Protein AF-A0A9E3QWB5-F1 (afdb_monomer_lite)

Sequence (167 aa):
MAGQIERRAAVMVAAPLSRRAQPSDAKRVLDAIPERASLELRYPGAQEFSRTTRNVTFDALWKAESGQLAFGFSDARLNAQAATATVRCFDDASGRLLVTATPSQVQGNTLRAPELASAFGALPTGTAIRTVITFQNPETGTTHTLKAQGSFVLGETPGWMKRGARP

Radius of gyration: 23.6 Å; chains: 1; bounding box: 74×55×70 Å

Secondary structure (DSSP, 8-state):
--------------------PPPPHHHHHHHHS-SEE----PPTT-SS-------EEEEEEEETTTTEEEEEESSTHHHHHHTTSEEEEEETTT--EEEEE---EEETTEEEETTHHHHHHTSPTT-EEEEEEEEE-TTT--EEEEE-SS-EETTS---S--TT---

pLDDT: mean 74.24, std 19.05, range [29.92, 94.5]

Structure (mmCIF, N/CA/C/O backbone):
data_AF-A0A9E3QWB5-F1
#
_entry.id   AF-A0A9E3QWB5-F1
#
loop_
_atom_site.group_PDB
_atom_site.id
_atom_site.type_symbol
_atom_site.label_atom_id
_atom_site.label_alt_id
_atom_site.label_comp_id
_atom_site.label_asym_id
_atom_site.label_entity_id
_atom_site.label_seq_id
_atom_site.pdbx_PDB_ins_code
_atom_site.Cartn_x
_atom_site.Cartn_y
_atom_site.Cartn_z
_atom_site.occupancy
_atom_site.B_iso_or_equiv
_atom_site.auth_seq_id
_atom_site.auth_comp_id
_atom_site.auth_asym_id
_atom_site.auth_atom_id
_atom_site.pdbx_PDB_model_num
ATOM 1 N N . MET A 1 1 ? -51.405 -42.389 47.952 1.00 38.56 1 MET A N 1
ATOM 2 C CA . MET A 1 1 ? -50.447 -42.763 46.888 1.00 38.56 1 MET A CA 1
ATOM 3 C C . MET A 1 1 ? -50.648 -41.752 45.764 1.00 38.56 1 MET A C 1
ATOM 5 O O . MET A 1 1 ? -51.681 -41.804 45.123 1.00 38.56 1 MET A O 1
ATOM 9 N N . ALA A 1 2 ? -49.980 -40.597 45.780 1.00 38.56 2 ALA A N 1
ATOM 10 C CA . ALA A 1 2 ? -48.578 -40.345 45.410 1.00 38.56 2 ALA A CA 1
ATOM 11 C C . ALA A 1 2 ? -48.301 -40.648 43.927 1.00 38.56 2 ALA A C 1
ATOM 13 O O . ALA A 1 2 ? -48.357 -41.803 43.522 1.00 38.56 2 ALA A O 1
ATOM 14 N N . GLY A 1 3 ? -47.999 -39.597 43.156 1.00 37.16 3 GLY A N 1
ATOM 15 C CA . GLY A 1 3 ? -47.585 -39.698 41.756 1.00 37.16 3 GLY A CA 1
ATOM 16 C C . GLY A 1 3 ? -47.611 -38.367 40.997 1.00 37.16 3 GLY A C 1
ATOM 17 O O . GLY A 1 3 ? -48.288 -38.265 39.982 1.00 37.16 3 GLY A O 1
ATOM 18 N N . GLN A 1 4 ? -46.907 -37.340 41.494 1.00 46.44 4 GLN A N 1
ATOM 19 C CA . GLN A 1 4 ? -46.389 -36.257 40.639 1.00 46.44 4 GLN A CA 1
ATOM 20 C C . GLN A 1 4 ? -45.532 -36.874 39.525 1.00 46.44 4 GLN A C 1
ATOM 22 O O . GLN A 1 4 ? -44.860 -37.856 39.809 1.00 46.44 4 GLN A O 1
ATOM 27 N N . ILE A 1 5 ? -45.497 -36.271 38.330 1.00 48.34 5 ILE A N 1
ATOM 28 C CA . ILE A 1 5 ? -44.264 -36.004 37.562 1.00 48.34 5 ILE A CA 1
ATOM 29 C C . ILE A 1 5 ? -44.586 -35.053 36.387 1.00 48.34 5 ILE A C 1
ATOM 31 O O . ILE A 1 5 ? -45.264 -35.384 35.422 1.00 48.34 5 ILE A O 1
ATOM 35 N N . GLU A 1 6 ? -44.099 -33.827 36.577 1.00 44.53 6 GLU A N 1
ATOM 36 C CA . GLU A 1 6 ? -43.347 -32.996 35.628 1.00 44.53 6 GLU A CA 1
ATOM 37 C C . GLU A 1 6 ? -44.015 -32.413 34.372 1.00 44.53 6 GLU A C 1
ATOM 39 O O . GLU A 1 6 ? -44.052 -32.973 33.279 1.00 44.53 6 GLU A O 1
ATOM 44 N N . ARG A 1 7 ? -44.346 -31.125 34.528 1.00 46.56 7 ARG A N 1
ATOM 45 C CA . ARG A 1 7 ? -44.322 -30.104 33.479 1.00 46.56 7 ARG A CA 1
ATOM 46 C C . ARG A 1 7 ? -42.944 -30.089 32.801 1.00 46.56 7 ARG A C 1
ATOM 48 O O . ARG A 1 7 ? -41.979 -29.616 33.396 1.00 46.56 7 ARG A O 1
ATOM 55 N N . ARG A 1 8 ? -42.853 -30.515 31.541 1.00 42.53 8 ARG A N 1
ATOM 56 C CA . ARG A 1 8 ? -41.710 -30.173 30.684 1.00 42.53 8 ARG A CA 1
ATOM 57 C C . ARG A 1 8 ? -42.042 -28.934 29.866 1.00 42.53 8 ARG A C 1
ATOM 59 O O . ARG A 1 8 ? -42.772 -28.990 28.883 1.00 42.53 8 ARG A O 1
ATOM 66 N N . ALA A 1 9 ? -41.499 -27.809 30.320 1.00 39.88 9 ALA A N 1
ATOM 67 C CA . ALA A 1 9 ? -41.365 -26.603 29.526 1.00 39.88 9 ALA A CA 1
ATOM 68 C C . ALA A 1 9 ? -40.526 -26.928 28.281 1.00 39.88 9 ALA A C 1
ATOM 70 O O . ALA A 1 9 ? -39.348 -27.269 28.390 1.00 39.88 9 ALA A O 1
ATOM 71 N N . ALA A 1 10 ? -41.134 -26.838 27.100 1.00 42.81 10 ALA A N 1
ATOM 72 C CA . ALA A 1 10 ? -40.402 -26.801 25.846 1.00 42.81 10 ALA A CA 1
ATOM 73 C C . ALA A 1 10 ? -39.720 -25.431 25.754 1.00 42.81 10 ALA A C 1
ATOM 75 O O . ALA A 1 10 ? -40.286 -24.459 25.258 1.00 42.81 10 ALA A O 1
ATOM 76 N N . VAL A 1 11 ? -38.513 -25.340 26.310 1.00 44.41 11 VAL A N 1
ATOM 77 C CA . VAL A 1 11 ? -37.610 -24.222 26.055 1.00 44.41 11 VAL A CA 1
ATOM 78 C C . VAL A 1 11 ? -37.279 -24.275 24.569 1.00 44.41 11 VAL A C 1
ATOM 80 O O . VAL A 1 11 ? -36.610 -25.196 24.103 1.00 44.41 11 VAL A O 1
ATOM 83 N N . MET A 1 12 ? -37.789 -23.295 23.823 1.00 39.31 12 MET A N 1
ATOM 84 C CA . MET A 1 12 ? -37.288 -22.950 22.500 1.00 39.31 12 MET A CA 1
ATOM 85 C C . MET A 1 12 ? -35.779 -22.739 22.614 1.00 39.31 12 MET A C 1
ATOM 87 O O . MET A 1 12 ? -35.317 -21.696 23.077 1.00 39.31 12 MET A O 1
ATOM 91 N N . VAL A 1 13 ? -35.003 -23.735 22.196 1.00 43.78 13 VAL A N 1
ATOM 92 C CA . VAL A 1 13 ? -33.581 -23.558 21.926 1.00 43.78 13 VAL A CA 1
ATOM 93 C C . VAL A 1 13 ? -33.511 -22.707 20.665 1.00 43.78 13 VAL A C 1
ATOM 95 O O . VAL A 1 13 ? -33.531 -23.212 19.544 1.00 43.78 13 VAL A O 1
ATOM 98 N N . ALA A 1 14 ? -33.495 -21.389 20.853 1.00 42.62 14 ALA A N 1
ATOM 99 C CA . ALA A 1 14 ? -33.015 -20.474 19.840 1.00 42.62 14 ALA A CA 1
ATOM 100 C C . ALA A 1 14 ? -31.554 -20.852 19.581 1.00 42.62 14 ALA A C 1
ATOM 102 O O . ALA A 1 14 ? -30.656 -20.496 20.343 1.00 42.62 14 ALA A O 1
ATOM 103 N N . ALA A 1 15 ? -31.325 -21.646 18.535 1.00 45.62 15 ALA A N 1
ATOM 104 C CA . ALA A 1 15 ? -29.993 -21.844 18.005 1.00 45.62 15 ALA A CA 1
ATOM 105 C C . ALA A 1 15 ? -29.414 -20.450 17.714 1.00 45.62 15 ALA A C 1
ATOM 107 O O . ALA A 1 15 ? -30.068 -19.671 17.008 1.00 45.62 15 ALA A O 1
ATOM 108 N N . PRO A 1 16 ? -28.228 -20.093 18.235 1.00 42.66 16 PRO A N 1
ATOM 109 C CA . PRO A 1 16 ? -27.559 -18.896 17.778 1.00 42.66 16 PRO A CA 1
ATOM 110 C C . PRO A 1 16 ? -27.195 -19.155 16.320 1.00 42.66 16 PRO A C 1
ATOM 112 O O . PRO A 1 16 ? -26.226 -19.850 16.009 1.00 42.66 16 PRO A O 1
ATOM 115 N N . LEU A 1 17 ? -28.023 -18.629 15.413 1.00 45.38 17 LEU A N 1
ATOM 116 C CA . LEU A 1 17 ? -27.653 -18.422 14.027 1.00 45.38 17 LEU A CA 1
ATOM 117 C C . LEU A 1 17 ? -26.359 -17.628 14.080 1.00 45.38 17 LEU A C 1
ATOM 119 O O . LEU A 1 17 ? -26.354 -16.416 14.290 1.00 45.38 17 LEU A O 1
ATOM 123 N N . SER A 1 18 ? -25.255 -18.344 13.908 1.00 44.00 18 SER A N 1
ATOM 124 C CA . SER A 1 18 ? -23.985 -17.773 13.527 1.00 44.00 18 SER A CA 1
ATOM 125 C C . SER A 1 18 ? -24.222 -17.153 12.156 1.00 44.00 18 SER A C 1
ATOM 127 O O . SER A 1 18 ? -23.959 -17.765 11.123 1.00 44.00 18 SER A O 1
ATOM 129 N N . ARG A 1 19 ? -24.786 -15.938 12.136 1.00 44.59 19 ARG A N 1
ATOM 130 C CA . ARG A 1 19 ? -24.669 -15.023 11.012 1.00 44.59 19 ARG A CA 1
ATOM 131 C C . ARG A 1 19 ? -23.171 -14.793 10.883 1.00 44.59 19 ARG A C 1
ATOM 133 O O . ARG A 1 19 ? -22.626 -13.857 11.455 1.00 44.59 19 ARG A O 1
ATOM 140 N N . ARG A 1 20 ? -22.496 -15.654 10.118 1.00 48.56 20 ARG A N 1
ATOM 141 C CA . ARG A 1 20 ? -21.371 -15.199 9.310 1.00 48.56 20 ARG A CA 1
ATOM 142 C C . ARG A 1 20 ? -21.949 -14.034 8.526 1.00 48.56 20 ARG A C 1
ATOM 144 O O . ARG A 1 20 ? -22.726 -14.258 7.598 1.00 48.56 20 ARG A O 1
ATOM 151 N N . ALA A 1 21 ? -21.707 -12.814 9.004 1.00 52.41 21 ALA A N 1
ATOM 152 C CA . ALA A 1 21 ? -22.069 -11.613 8.283 1.00 52.41 21 ALA A CA 1
ATOM 153 C C . ALA A 1 21 ? -21.527 -11.818 6.872 1.00 52.41 21 ALA A C 1
ATOM 155 O O . ALA A 1 21 ? -20.332 -12.073 6.704 1.00 52.41 21 ALA A O 1
ATOM 156 N N . GLN A 1 22 ? -22.420 -11.867 5.881 1.00 58.91 22 GLN A N 1
ATOM 157 C CA . GLN A 1 22 ? -21.961 -12.004 4.512 1.00 58.91 22 GLN A CA 1
ATOM 158 C C . GLN A 1 22 ? -21.027 -10.821 4.253 1.00 58.91 22 GLN A C 1
ATOM 160 O O . GLN A 1 22 ? -21.408 -9.691 4.574 1.00 58.91 22 GLN A O 1
ATOM 165 N N . PRO A 1 23 ? -19.809 -11.062 3.740 1.00 64.56 23 PRO A N 1
ATOM 166 C CA . PRO A 1 23 ? -18.912 -9.969 3.424 1.00 64.56 23 PRO A CA 1
ATOM 167 C C . PRO A 1 23 ? -19.644 -9.043 2.460 1.00 64.56 23 PRO A C 1
ATOM 169 O O . PRO A 1 23 ? -20.251 -9.519 1.489 1.00 64.56 23 PRO A O 1
ATOM 172 N N . SER A 1 24 ? -19.615 -7.749 2.782 1.00 80.31 24 SER A N 1
ATOM 173 C CA . SER A 1 24 ? -20.158 -6.692 1.934 1.00 80.31 24 SER A CA 1
ATOM 174 C C . SER A 1 24 ? -19.579 -6.818 0.522 1.00 80.31 24 SER A C 1
ATOM 176 O O . SER A 1 24 ? -18.474 -7.341 0.336 1.00 80.31 24 SER A O 1
ATOM 178 N N . ASP A 1 25 ? -20.283 -6.306 -0.485 1.00 85.25 25 ASP A N 1
ATOM 179 C CA . ASP A 1 25 ? -19.757 -6.306 -1.855 1.00 85.25 25 ASP A CA 1
ATOM 180 C C . ASP A 1 25 ? -18.401 -5.584 -1.937 1.00 85.25 25 ASP A C 1
ATOM 182 O O . ASP A 1 25 ? -17.491 -6.042 -2.624 1.00 85.25 25 ASP A O 1
ATOM 186 N N . ALA A 1 26 ? -18.209 -4.533 -1.131 1.00 85.31 26 ALA A N 1
ATOM 187 C CA . ALA A 1 26 ? -16.931 -3.835 -0.999 1.00 85.31 26 ALA A CA 1
ATOM 188 C C . ALA A 1 26 ? -15.805 -4.745 -0.469 1.00 85.31 26 ALA A C 1
ATOM 190 O O . ALA A 1 26 ? -14.697 -4.740 -1.008 1.00 85.31 26 ALA A O 1
ATOM 191 N N . LYS A 1 27 ? -16.086 -5.571 0.546 1.00 91.44 27 LYS A N 1
ATOM 192 C CA . LYS A 1 27 ? -15.122 -6.538 1.084 1.00 91.44 27 LYS A CA 1
ATOM 193 C C . LYS A 1 27 ? -14.780 -7.618 0.059 1.00 91.44 27 LYS A C 1
ATOM 195 O O . LYS A 1 27 ? -13.608 -7.937 -0.109 1.00 91.44 27 LYS A O 1
ATOM 200 N N . ARG A 1 28 ? -15.763 -8.116 -0.696 1.00 89.44 28 ARG A N 1
ATOM 201 C CA . ARG A 1 28 ? -15.520 -9.093 -1.776 1.00 89.44 28 ARG A CA 1
ATOM 202 C C . ARG A 1 28 ? -14.609 -8.530 -2.866 1.00 89.44 28 ARG A C 1
ATOM 204 O O . ARG A 1 28 ? -13.703 -9.226 -3.313 1.00 89.44 28 ARG A O 1
ATOM 211 N N . VAL A 1 29 ? -14.819 -7.273 -3.263 1.00 89.94 29 VAL A N 1
ATOM 212 C CA . VAL A 1 29 ? -13.960 -6.592 -4.245 1.00 89.94 29 VAL A CA 1
ATOM 213 C C . VAL A 1 29 ? -12.536 -6.440 -3.713 1.00 89.94 29 VAL A C 1
ATOM 215 O O . VAL A 1 29 ? -11.591 -6.754 -4.429 1.00 89.94 29 VAL A O 1
ATOM 218 N N . LEU A 1 30 ? -12.367 -6.014 -2.457 1.00 92.00 30 LEU A N 1
ATOM 219 C CA . LEU A 1 30 ? -11.051 -5.926 -1.818 1.00 92.00 30 LEU A CA 1
ATOM 220 C C . LEU A 1 30 ? -10.356 -7.296 -1.750 1.00 92.00 30 LEU A C 1
ATOM 222 O O . LEU A 1 30 ? -9.154 -7.408 -1.998 1.00 92.00 30 LEU A O 1
ATOM 226 N N . ASP A 1 31 ? -11.106 -8.351 -1.441 1.00 91.50 31 ASP A N 1
ATOM 227 C CA . ASP A 1 31 ? -10.569 -9.704 -1.327 1.00 91.50 31 ASP A CA 1
ATOM 228 C C . ASP A 1 31 ? -10.147 -10.292 -2.675 1.00 91.50 31 ASP A C 1
ATOM 230 O O . ASP A 1 31 ? -9.155 -11.019 -2.718 1.00 91.50 31 ASP A O 1
ATOM 234 N N . ALA A 1 32 ? -10.814 -9.903 -3.764 1.00 92.81 32 ALA A N 1
ATOM 235 C CA . ALA A 1 32 ? -10.467 -10.303 -5.125 1.00 92.81 32 ALA A CA 1
ATOM 236 C C . ALA A 1 32 ? -9.154 -9.683 -5.644 1.00 92.81 32 ALA A C 1
ATOM 238 O O . ALA A 1 32 ? -8.599 -10.171 -6.629 1.00 92.81 32 ALA A O 1
ATOM 239 N N . ILE A 1 33 ? -8.640 -8.624 -5.006 1.00 93.25 33 ILE A N 1
ATOM 240 C CA . ILE A 1 33 ? -7.369 -8.009 -5.406 1.00 93.25 33 ILE A CA 1
ATOM 241 C C . ILE A 1 33 ? -6.211 -8.960 -5.063 1.00 93.25 33 ILE A C 1
ATOM 243 O O . ILE A 1 33 ? -6.076 -9.359 -3.899 1.00 93.25 33 ILE A O 1
ATOM 247 N N . PRO A 1 34 ? -5.345 -9.294 -6.038 1.00 92.75 34 PRO A N 1
ATOM 248 C CA . PRO A 1 34 ? -4.254 -10.231 -5.820 1.00 92.75 34 PRO A CA 1
ATOM 249 C C . PRO A 1 34 ? -3.166 -9.643 -4.915 1.00 92.75 34 PRO A C 1
ATOM 251 O O . PRO A 1 34 ? -2.871 -8.449 -4.939 1.00 92.75 34 PRO A O 1
ATOM 254 N N . GLU A 1 35 ? -2.516 -10.510 -4.146 1.00 89.38 35 GLU A N 1
ATOM 255 C CA . GLU A 1 35 ? -1.380 -10.147 -3.281 1.00 89.38 35 GLU A CA 1
ATOM 256 C C . GLU A 1 35 ? -0.025 -10.248 -3.995 1.00 89.38 35 GLU A C 1
ATOM 258 O O . GLU A 1 35 ? 1.016 -9.850 -3.467 1.00 89.38 35 GLU A O 1
ATOM 263 N N . ARG A 1 36 ? -0.025 -10.838 -5.195 1.00 87.38 36 ARG A N 1
ATOM 264 C CA . ARG A 1 36 ? 1.165 -11.085 -6.008 1.00 87.38 36 ARG A CA 1
ATOM 265 C C . ARG A 1 36 ? 0.855 -10.837 -7.473 1.00 87.38 36 ARG A C 1
ATOM 267 O O . ARG A 1 36 ? -0.216 -11.210 -7.945 1.00 87.38 36 ARG A O 1
ATOM 274 N N . ALA A 1 37 ? 1.818 -10.287 -8.199 1.00 84.00 37 ALA A N 1
ATOM 275 C CA . ALA A 1 37 ? 1.777 -10.224 -9.656 1.00 84.00 37 ALA A CA 1
ATOM 276 C C . ALA A 1 37 ? 3.082 -10.754 -10.242 1.00 84.00 37 ALA A C 1
ATOM 278 O O . ALA A 1 37 ? 4.167 -10.522 -9.705 1.00 84.00 37 ALA A O 1
ATOM 279 N N . SER A 1 38 ? 2.972 -11.451 -11.370 1.00 81.38 38 SER A N 1
ATOM 280 C CA . SER A 1 38 ? 4.118 -11.693 -12.242 1.00 81.38 38 SER A CA 1
ATOM 281 C C . SER A 1 38 ? 4.403 -10.418 -13.028 1.00 81.38 38 SER A C 1
ATOM 283 O O . SER A 1 38 ? 3.502 -9.891 -13.676 1.00 81.38 38 SER A O 1
ATOM 285 N N . LEU A 1 39 ? 5.635 -9.917 -12.933 1.00 77.81 39 LEU A N 1
ATOM 286 C CA . LEU A 1 39 ? 6.067 -8.687 -13.588 1.00 77.81 39 LEU A CA 1
ATOM 287 C C . LEU A 1 39 ? 7.276 -8.976 -14.469 1.00 77.81 39 LEU A C 1
ATOM 289 O O . LEU A 1 39 ? 8.201 -9.692 -14.079 1.00 77.81 39 LEU A O 1
ATOM 293 N N . GLU A 1 40 ? 7.273 -8.391 -15.658 1.00 74.69 40 GLU A N 1
ATOM 294 C CA . GLU A 1 40 ? 8.454 -8.342 -16.507 1.00 74.69 40 GLU A CA 1
ATOM 295 C C . GLU A 1 40 ? 9.323 -7.173 -16.045 1.00 74.69 40 GLU A C 1
ATOM 297 O O . GLU A 1 40 ? 8.867 -6.033 -16.046 1.00 74.69 40 GLU A O 1
ATOM 302 N N . LEU A 1 41 ? 10.548 -7.468 -15.603 1.00 71.19 41 LEU A N 1
ATOM 303 C CA . LEU A 1 41 ? 11.539 -6.483 -15.169 1.00 71.19 41 LEU A CA 1
ATOM 304 C C . LEU A 1 41 ? 12.866 -6.783 -15.861 1.00 71.19 41 LEU A C 1
ATOM 306 O O . LEU A 1 41 ? 13.325 -7.929 -15.837 1.00 71.19 41 LEU A O 1
ATOM 310 N N . ARG A 1 42 ? 13.515 -5.771 -16.446 1.00 67.19 42 ARG A N 1
ATOM 311 C CA . ARG A 1 42 ? 14.848 -5.939 -17.040 1.00 67.19 42 ARG A CA 1
ATOM 312 C C . ARG A 1 42 ? 15.917 -5.958 -15.949 1.00 67.19 42 ARG A C 1
ATOM 314 O O . ARG A 1 42 ? 15.944 -5.111 -15.056 1.00 67.19 42 ARG A O 1
ATOM 321 N N . TYR A 1 43 ? 16.820 -6.934 -16.009 1.00 57.34 43 TYR A N 1
ATOM 322 C CA . TYR A 1 43 ? 18.032 -6.957 -15.188 1.00 57.34 43 TYR A CA 1
ATOM 323 C C . TYR A 1 43 ? 19.186 -6.284 -15.944 1.00 57.34 43 TYR A C 1
ATOM 325 O O . TYR A 1 43 ? 19.449 -6.668 -17.087 1.00 57.34 43 TYR A O 1
ATOM 333 N N . PRO A 1 44 ? 19.913 -5.327 -15.334 1.00 52.06 44 PRO A N 1
ATOM 334 C CA . PRO A 1 44 ? 21.165 -4.840 -15.906 1.00 52.06 44 PRO A CA 1
ATOM 335 C C . PRO A 1 44 ? 22.134 -6.020 -16.086 1.00 52.06 44 PRO A C 1
ATOM 337 O O . PRO A 1 44 ? 22.423 -6.724 -15.121 1.00 52.06 44 PRO A O 1
ATOM 340 N N . GLY A 1 45 ? 22.586 -6.270 -17.319 1.00 51.59 45 GLY A N 1
ATOM 341 C CA . GLY A 1 45 ? 23.484 -7.385 -17.667 1.00 51.59 45 GLY A CA 1
ATOM 342 C C . GLY A 1 45 ? 22.807 -8.655 -18.204 1.00 51.59 45 GLY A C 1
ATOM 343 O O . GLY A 1 45 ? 23.498 -9.594 -18.588 1.00 51.59 45 GLY A O 1
ATOM 344 N N . ALA A 1 46 ? 21.476 -8.704 -18.295 1.00 51.53 46 ALA A N 1
ATOM 345 C CA . ALA A 1 46 ? 20.759 -9.840 -18.874 1.00 51.53 46 ALA A CA 1
ATOM 346 C C . ALA A 1 46 ? 20.676 -9.740 -20.411 1.00 51.53 46 ALA A C 1
ATOM 348 O O . ALA A 1 46 ? 19.588 -9.576 -20.957 1.00 51.53 46 ALA A O 1
ATOM 349 N N . GLN A 1 47 ? 21.810 -9.810 -21.119 1.00 49.16 47 GLN A N 1
ATOM 350 C CA . GLN A 1 47 ? 21.787 -9.911 -22.588 1.00 49.16 47 GLN A CA 1
ATOM 351 C C . GLN A 1 47 ? 21.457 -11.325 -23.100 1.00 49.16 47 GLN A C 1
ATOM 353 O O . GLN A 1 47 ? 21.080 -11.448 -24.257 1.00 49.16 47 GLN A O 1
ATOM 358 N N . GLU A 1 48 ? 21.496 -12.375 -22.264 1.00 43.38 48 GLU A N 1
ATOM 359 C CA . GLU A 1 48 ? 21.300 -13.755 -22.764 1.00 43.38 48 GLU A CA 1
ATOM 360 C C . GLU A 1 48 ? 20.273 -14.612 -22.009 1.00 43.38 48 GLU A C 1
ATOM 362 O O . GLU A 1 48 ? 19.864 -15.656 -22.505 1.00 43.38 48 GLU A O 1
ATOM 367 N N . PHE A 1 49 ? 19.760 -14.177 -20.857 1.00 39.66 49 PHE A N 1
ATOM 368 C CA . PHE A 1 49 ? 18.698 -14.905 -20.158 1.00 39.66 49 PHE A CA 1
ATOM 369 C C . PHE A 1 49 ? 17.704 -13.922 -19.546 1.00 39.66 49 PHE A C 1
ATOM 371 O O . PHE A 1 49 ? 17.937 -13.371 -18.470 1.00 39.66 49 PHE A O 1
ATOM 378 N N . SER A 1 50 ? 16.571 -13.729 -20.225 1.00 38.97 50 SER A N 1
ATOM 379 C CA . SER A 1 50 ? 15.371 -13.096 -19.671 1.00 38.97 50 SER A CA 1
ATOM 380 C C . SER A 1 50 ? 14.875 -13.914 -18.470 1.00 38.97 50 SER A C 1
ATOM 382 O O . SER A 1 50 ? 14.012 -14.786 -18.569 1.00 38.97 50 SER A O 1
ATOM 384 N N . ARG A 1 51 ? 15.462 -13.688 -17.293 1.00 45.50 51 ARG A N 1
ATOM 385 C CA . ARG A 1 51 ? 14.884 -14.146 -16.033 1.00 45.50 51 ARG A CA 1
ATOM 386 C C . ARG A 1 51 ? 13.842 -13.114 -15.633 1.00 45.50 51 ARG A C 1
ATOM 388 O O . ARG A 1 51 ? 14.119 -12.218 -14.846 1.00 45.50 51 ARG A O 1
ATOM 395 N N . THR A 1 52 ? 12.642 -13.251 -16.203 1.00 52.41 52 THR A N 1
ATOM 396 C CA . THR A 1 52 ? 11.403 -12.671 -15.661 1.00 52.41 52 THR A CA 1
ATOM 397 C C . THR A 1 52 ? 11.430 -12.810 -14.139 1.00 52.41 52 THR A C 1
ATOM 399 O O . THR A 1 52 ? 11.517 -13.940 -13.649 1.00 52.41 52 THR A O 1
ATOM 402 N N . THR A 1 53 ? 11.380 -11.710 -13.388 1.00 54.88 53 THR A N 1
ATOM 403 C CA . THR A 1 53 ? 11.198 -11.759 -11.933 1.00 54.88 53 THR A CA 1
ATOM 404 C C . THR A 1 53 ? 9.779 -12.264 -11.666 1.00 54.88 53 THR A C 1
ATOM 406 O O . THR A 1 53 ? 8.815 -11.506 -11.592 1.00 54.88 53 THR A O 1
ATOM 409 N N . ARG A 1 54 ? 9.611 -13.588 -11.616 1.00 61.69 54 ARG A N 1
ATOM 410 C CA . ARG A 1 54 ? 8.298 -14.208 -11.436 1.00 61.69 54 ARG A CA 1
ATOM 411 C C . ARG A 1 54 ? 7.891 -14.034 -9.972 1.00 61.69 54 ARG A C 1
ATOM 413 O O . ARG A 1 54 ? 8.422 -14.718 -9.104 1.00 61.69 54 ARG A O 1
ATOM 420 N N . ASN A 1 55 ? 6.917 -13.152 -9.745 1.00 70.31 55 ASN A N 1
ATOM 421 C CA . ASN A 1 55 ? 6.206 -12.873 -8.490 1.00 70.31 55 ASN A CA 1
ATOM 422 C C . ASN A 1 55 ? 6.832 -11.794 -7.601 1.00 70.31 55 ASN A C 1
ATOM 424 O O . ASN A 1 55 ? 7.695 -12.062 -6.769 1.00 70.31 55 ASN A O 1
ATOM 428 N N . VAL A 1 56 ? 6.299 -10.581 -7.726 1.00 80.81 56 VAL A N 1
ATOM 429 C CA . VAL A 1 56 ? 6.543 -9.482 -6.792 1.00 80.81 56 VAL A CA 1
ATOM 430 C C . VAL A 1 56 ? 5.383 -9.385 -5.804 1.00 80.81 56 VAL A C 1
ATOM 432 O O . VAL A 1 56 ? 4.219 -9.546 -6.180 1.00 80.81 56 VAL A O 1
ATOM 435 N N . THR A 1 57 ? 5.711 -9.124 -4.540 1.00 86.38 57 THR A N 1
ATOM 436 C CA . THR A 1 57 ? 4.753 -8.853 -3.464 1.00 86.38 57 THR A CA 1
ATOM 437 C C . THR A 1 57 ? 4.823 -7.388 -3.061 1.00 86.38 57 THR A C 1
ATOM 439 O O . THR A 1 57 ? 5.859 -6.740 -3.219 1.00 86.38 57 THR A O 1
ATOM 442 N N . PHE A 1 58 ? 3.713 -6.873 -2.549 1.00 87.88 58 PHE A N 1
ATOM 443 C CA . PHE A 1 58 ? 3.621 -5.551 -1.946 1.00 87.88 58 PHE A CA 1
ATOM 444 C C . PHE A 1 58 ? 3.317 -5.724 -0.461 1.00 87.88 58 PHE A C 1
ATOM 446 O O . PHE A 1 58 ? 2.450 -6.522 -0.110 1.00 87.88 58 PHE A O 1
ATOM 453 N N . ASP A 1 59 ? 4.011 -4.981 0.393 1.00 87.25 59 ASP A N 1
ATOM 454 C CA . ASP A 1 59 ? 3.799 -4.997 1.837 1.00 87.25 59 ASP A CA 1
ATOM 455 C C . ASP A 1 59 ? 3.715 -3.575 2.387 1.00 87.25 59 ASP A C 1
ATOM 457 O O . ASP A 1 59 ? 4.312 -2.641 1.850 1.00 87.25 59 ASP A O 1
ATOM 461 N N . ALA A 1 60 ? 2.965 -3.419 3.477 1.00 87.00 60 ALA A N 1
ATOM 462 C CA . ALA A 1 60 ? 2.784 -2.157 4.177 1.00 87.00 60 ALA A CA 1
ATOM 463 C C . ALA A 1 60 ? 2.996 -2.342 5.684 1.00 87.00 60 ALA A C 1
ATOM 465 O O . ALA A 1 60 ? 2.663 -3.380 6.254 1.00 87.00 60 ALA A O 1
ATOM 466 N N . LEU A 1 61 ? 3.550 -1.317 6.323 1.00 84.25 61 LEU A N 1
ATOM 467 C CA . LEU A 1 61 ? 3.938 -1.286 7.722 1.00 84.25 61 LEU A CA 1
ATOM 468 C C . LEU A 1 61 ? 3.623 0.089 8.310 1.00 84.25 61 LEU A C 1
ATOM 470 O O . LEU A 1 61 ? 4.177 1.102 7.881 1.00 84.25 61 LEU A O 1
ATOM 474 N N . TRP A 1 62 ? 2.777 0.124 9.334 1.00 83.50 62 TRP A N 1
ATOM 475 C CA . TRP A 1 62 ? 2.570 1.328 10.134 1.00 83.50 62 TRP A CA 1
ATOM 476 C C . TRP A 1 62 ? 3.778 1.585 11.042 1.00 83.50 62 TRP A C 1
ATOM 478 O O . TRP A 1 62 ? 4.359 0.659 11.586 1.00 83.50 62 TRP A O 1
ATOM 488 N N . LYS A 1 63 ? 4.202 2.832 11.214 1.00 82.06 63 LYS A N 1
ATOM 489 C CA . LYS A 1 63 ? 5.274 3.213 12.140 1.00 82.06 63 LYS A CA 1
ATOM 490 C C . LYS A 1 63 ? 4.703 4.210 13.130 1.00 82.06 63 LYS A C 1
ATOM 492 O O . LYS A 1 63 ? 4.669 5.404 12.842 1.00 82.06 63 LYS A O 1
ATOM 497 N N . ALA A 1 64 ? 4.240 3.704 14.273 1.00 73.25 64 ALA A N 1
ATOM 498 C CA . ALA A 1 64 ? 3.544 4.496 15.285 1.00 73.25 64 ALA A CA 1
ATOM 499 C C . ALA A 1 64 ? 4.399 5.657 15.821 1.00 73.25 64 ALA A C 1
ATOM 5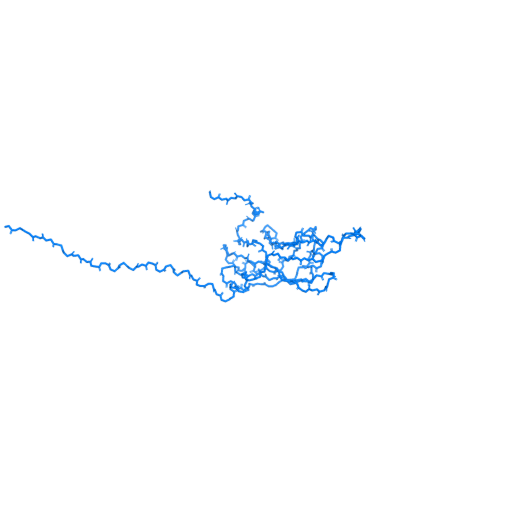01 O O . ALA A 1 64 ? 3.907 6.775 15.908 1.00 73.25 64 ALA A O 1
ATOM 502 N N . GLU A 1 65 ? 5.687 5.419 16.089 1.00 76.00 65 GLU A N 1
ATOM 503 C CA . GLU A 1 65 ? 6.616 6.425 16.638 1.00 76.00 65 GLU A CA 1
ATOM 504 C C . GLU A 1 65 ? 6.775 7.652 15.737 1.00 76.00 65 GLU A C 1
ATOM 506 O O . GLU A 1 65 ? 6.860 8.779 16.213 1.00 76.00 65 GLU A O 1
ATOM 511 N N . SER A 1 66 ? 6.800 7.436 14.422 1.00 76.56 66 SER A N 1
ATOM 512 C CA . SER A 1 66 ? 6.927 8.506 13.435 1.00 76.56 66 SER A CA 1
ATOM 513 C C . SER A 1 66 ? 5.586 8.911 12.824 1.00 76.56 66 SER A C 1
ATOM 515 O O . SER A 1 66 ? 5.577 9.732 11.912 1.00 76.56 66 SER A O 1
ATOM 517 N N . GLY A 1 67 ? 4.479 8.290 13.246 1.00 75.62 67 GLY A N 1
ATOM 518 C CA . GLY A 1 67 ? 3.156 8.448 12.644 1.00 75.62 67 GLY A CA 1
ATOM 519 C C . GLY A 1 67 ? 3.136 8.211 11.133 1.00 75.62 67 GLY A C 1
ATOM 520 O O . GLY A 1 67 ? 2.441 8.920 10.427 1.00 75.62 67 GLY A O 1
ATOM 521 N N . GLN A 1 68 ? 3.930 7.286 10.590 1.00 80.62 68 GLN A N 1
ATOM 522 C CA . GLN A 1 68 ? 4.082 7.143 9.134 1.00 80.62 68 GLN A CA 1
ATOM 523 C C . GLN A 1 68 ? 3.678 5.760 8.656 1.00 80.62 68 GLN A C 1
ATOM 525 O O . GLN A 1 68 ? 4.054 4.759 9.260 1.00 80.62 68 GLN A O 1
ATOM 530 N N . LEU A 1 69 ? 2.991 5.690 7.514 1.00 82.56 69 LEU A N 1
ATOM 531 C CA . LEU A 1 69 ? 2.845 4.430 6.798 1.00 82.56 69 LEU A CA 1
ATOM 532 C C . LEU A 1 69 ? 4.014 4.259 5.829 1.00 82.56 69 LEU A C 1
ATOM 534 O O . LEU A 1 69 ? 4.259 5.098 4.959 1.00 82.56 69 LEU A O 1
ATOM 538 N N . ALA A 1 70 ? 4.725 3.156 6.011 1.00 85.50 70 ALA A N 1
ATOM 539 C CA . ALA A 1 70 ? 5.755 2.670 5.120 1.00 85.50 70 ALA A CA 1
ATOM 540 C C . ALA A 1 70 ? 5.190 1.546 4.250 1.00 85.50 70 ALA A C 1
ATOM 542 O O . ALA A 1 70 ? 4.400 0.735 4.722 1.00 85.50 70 ALA A O 1
ATOM 543 N N . PHE A 1 71 ? 5.610 1.449 3.000 1.00 87.06 71 PHE A N 1
ATOM 544 C CA . PHE A 1 71 ? 5.296 0.300 2.153 1.00 87.06 71 PHE A CA 1
ATOM 545 C C . PHE A 1 71 ? 6.421 0.045 1.163 1.00 87.06 71 PHE A C 1
ATOM 547 O O . PHE A 1 71 ? 7.295 0.886 0.972 1.00 87.06 71 PHE A O 1
ATOM 554 N N . GLY A 1 72 ? 6.442 -1.133 0.559 1.00 86.75 72 GLY A N 1
ATOM 555 C CA . GLY A 1 72 ? 7.492 -1.491 -0.380 1.00 86.75 72 GLY A CA 1
ATOM 556 C C . GLY A 1 72 ? 7.184 -2.767 -1.135 1.00 86.75 72 GLY A C 1
ATOM 557 O O . GLY A 1 72 ? 6.340 -3.570 -0.733 1.00 86.75 72 GLY A O 1
ATOM 558 N N . PHE A 1 73 ? 7.886 -2.934 -2.247 1.00 86.94 73 PHE A N 1
ATOM 559 C CA . PHE A 1 73 ? 7.866 -4.166 -3.018 1.00 86.94 73 PHE A CA 1
ATOM 560 C C . PHE A 1 73 ? 8.976 -5.115 -2.573 1.00 86.94 73 PHE A C 1
ATOM 562 O O . PHE A 1 73 ? 10.046 -4.684 -2.139 1.00 86.94 73 PHE A O 1
ATOM 569 N N . SER A 1 74 ? 8.754 -6.416 -2.767 1.00 85.25 74 SER A N 1
ATOM 570 C CA . SER A 1 74 ? 9.808 -7.426 -2.615 1.00 85.25 74 SER A CA 1
ATOM 571 C C . SER A 1 74 ? 10.979 -7.222 -3.588 1.00 85.25 74 SER A C 1
ATOM 573 O O . SER A 1 74 ? 12.080 -7.691 -3.315 1.00 85.25 74 SER A O 1
ATOM 575 N N . ASP A 1 75 ? 10.754 -6.522 -4.709 1.00 83.50 75 ASP A N 1
ATOM 576 C CA . ASP A 1 75 ? 11.795 -6.047 -5.627 1.00 83.50 75 ASP A CA 1
ATOM 577 C C . ASP A 1 75 ? 11.942 -4.522 -5.513 1.00 83.50 75 ASP A C 1
ATOM 579 O O . ASP A 1 75 ? 11.062 -3.756 -5.911 1.00 83.50 75 ASP A O 1
ATOM 583 N N . ALA A 1 76 ? 13.081 -4.080 -4.981 1.00 80.69 76 ALA A N 1
ATOM 584 C CA . ALA A 1 76 ? 13.357 -2.680 -4.673 1.00 80.69 76 ALA A CA 1
ATOM 585 C C . ALA A 1 76 ? 13.299 -1.735 -5.883 1.00 80.69 76 ALA A C 1
ATOM 587 O O . ALA A 1 76 ? 13.010 -0.548 -5.715 1.00 80.69 76 ALA A O 1
ATOM 588 N N . ARG A 1 77 ? 13.551 -2.244 -7.098 1.00 80.56 77 ARG A N 1
ATOM 589 C CA . ARG A 1 77 ? 13.576 -1.437 -8.331 1.00 80.56 77 ARG A CA 1
ATOM 590 C C . ARG A 1 77 ? 12.225 -0.790 -8.633 1.00 80.56 77 ARG A C 1
ATOM 592 O O . ARG A 1 77 ? 12.173 0.266 -9.255 1.00 80.56 77 ARG A O 1
ATOM 599 N N . LEU A 1 78 ? 11.140 -1.398 -8.158 1.00 82.69 78 LEU A N 1
ATOM 600 C CA . LEU A 1 78 ? 9.784 -0.890 -8.346 1.00 82.69 78 LEU A CA 1
ATOM 601 C C . LEU A 1 78 ? 9.447 0.288 -7.437 1.00 82.69 78 LEU A C 1
ATOM 603 O O . LEU A 1 78 ? 8.544 1.051 -7.763 1.00 82.69 78 LEU A O 1
ATOM 607 N N . ASN A 1 79 ? 10.153 0.468 -6.318 1.00 84.31 79 ASN A N 1
ATOM 608 C CA . ASN A 1 79 ? 9.797 1.497 -5.344 1.00 84.31 79 ASN A CA 1
ATOM 609 C C . ASN A 1 79 ? 9.899 2.905 -5.947 1.00 84.31 79 ASN A C 1
ATOM 611 O O . ASN A 1 79 ? 8.953 3.676 -5.842 1.00 84.31 79 ASN A O 1
ATOM 615 N N . ALA A 1 80 ? 10.994 3.228 -6.644 1.00 79.50 80 ALA A N 1
ATOM 616 C CA . ALA A 1 80 ? 11.159 4.542 -7.277 1.00 79.50 80 ALA A CA 1
ATOM 617 C C . ALA A 1 80 ? 10.042 4.860 -8.287 1.00 79.50 80 ALA A C 1
ATOM 619 O O . ALA A 1 80 ? 9.589 5.995 -8.366 1.00 79.50 80 ALA A O 1
ATOM 620 N N . GLN A 1 81 ? 9.560 3.847 -9.009 1.00 80.56 81 GLN A N 1
ATOM 621 C CA . GLN A 1 81 ? 8.462 3.986 -9.969 1.00 80.56 81 GLN A CA 1
ATOM 622 C C . GLN A 1 81 ? 7.114 4.121 -9.263 1.00 80.56 81 GLN A C 1
ATOM 624 O O . GLN A 1 81 ? 6.267 4.915 -9.648 1.00 80.56 81 GLN A O 1
ATOM 629 N N . ALA A 1 82 ? 6.924 3.388 -8.172 1.00 82.44 82 ALA A N 1
ATOM 630 C CA . ALA A 1 82 ? 5.720 3.466 -7.367 1.00 82.44 82 ALA A CA 1
ATOM 631 C C . ALA A 1 82 ? 5.632 4.726 -6.490 1.00 82.44 82 ALA A C 1
ATOM 633 O O . ALA A 1 82 ? 4.589 4.963 -5.888 1.00 82.44 82 ALA A O 1
ATOM 634 N N . ALA A 1 83 ? 6.663 5.573 -6.443 1.00 80.88 83 ALA A N 1
ATOM 635 C CA . ALA A 1 83 ? 6.540 6.911 -5.869 1.00 80.88 83 ALA A CA 1
ATOM 636 C C . ALA A 1 83 ? 5.476 7.760 -6.602 1.00 80.88 83 ALA A C 1
ATOM 638 O O . ALA A 1 83 ? 4.837 8.617 -6.012 1.00 80.88 83 ALA A O 1
ATOM 639 N N . THR A 1 84 ? 5.204 7.489 -7.881 1.00 81.75 84 THR A N 1
ATOM 640 C CA . THR A 1 84 ? 4.144 8.182 -8.637 1.00 81.75 84 THR A CA 1
ATOM 641 C C . THR A 1 84 ? 2.813 7.419 -8.655 1.00 81.75 84 THR A C 1
ATOM 643 O O . THR A 1 84 ? 1.887 7.796 -9.371 1.00 81.75 84 THR A O 1
ATOM 646 N N . ALA A 1 85 ? 2.697 6.341 -7.874 1.00 88.69 85 ALA A N 1
ATOM 647 C CA . ALA A 1 85 ? 1.524 5.472 -7.817 1.00 88.69 85 ALA A CA 1
ATOM 648 C C . ALA A 1 85 ? 0.453 5.973 -6.838 1.00 88.69 85 ALA A C 1
ATOM 650 O O . ALA A 1 85 ? 0.672 6.874 -6.035 1.00 88.69 85 ALA A O 1
ATOM 651 N N . THR A 1 86 ? -0.713 5.327 -6.852 1.00 92.81 86 THR A N 1
ATOM 652 C CA . THR A 1 86 ? -1.773 5.578 -5.869 1.00 92.81 86 THR A CA 1
ATOM 653 C C . THR A 1 86 ? -1.849 4.438 -4.862 1.00 92.81 86 THR A C 1
ATOM 655 O O . THR A 1 86 ? -1.976 3.269 -5.235 1.00 92.81 86 THR A O 1
ATOM 658 N N . VAL A 1 87 ? -1.831 4.778 -3.575 1.00 92.25 87 VAL A N 1
ATOM 659 C CA . VAL A 1 87 ? -2.038 3.851 -2.460 1.00 92.25 87 VAL A CA 1
ATOM 660 C C . VAL A 1 87 ? -3.387 4.132 -1.815 1.00 92.25 87 VAL A C 1
ATOM 662 O O . VAL A 1 87 ? -3.702 5.262 -1.462 1.00 92.25 87 VAL A O 1
ATOM 665 N N . ARG A 1 88 ? -4.196 3.092 -1.644 1.00 94.00 88 ARG A N 1
ATOM 666 C CA . ARG A 1 88 ? -5.515 3.146 -1.012 1.00 94.00 88 ARG A CA 1
ATOM 667 C C . ARG A 1 88 ? -5.519 2.265 0.224 1.00 94.00 88 ARG A C 1
ATOM 669 O O . ARG A 1 88 ? -5.085 1.117 0.165 1.00 94.00 88 ARG A O 1
ATOM 676 N N . CYS A 1 89 ? -6.025 2.797 1.326 1.00 93.06 89 CYS A N 1
ATOM 677 C CA . CYS A 1 89 ? -6.169 2.069 2.578 1.00 93.06 89 CYS A CA 1
ATOM 678 C C . CYS A 1 89 ? -7.650 1.845 2.865 1.00 93.06 89 CYS A C 1
ATOM 680 O O . CYS A 1 89 ? -8.458 2.768 2.756 1.00 93.06 89 CYS A O 1
ATOM 682 N N . PHE A 1 90 ? -7.991 0.620 3.236 1.00 94.19 90 PHE A N 1
ATOM 683 C CA . PHE A 1 90 ? -9.351 0.166 3.475 1.00 94.19 90 PHE A CA 1
ATOM 684 C C . PHE A 1 90 ? -9.479 -0.377 4.890 1.00 94.19 90 PHE A C 1
ATOM 686 O O . PHE A 1 90 ? -8.519 -0.913 5.440 1.00 94.19 90 PHE A O 1
ATOM 693 N N . ASP A 1 91 ? -10.674 -0.284 5.452 1.00 92.44 91 ASP A N 1
ATOM 694 C CA . ASP A 1 91 ? -11.040 -1.068 6.623 1.00 92.44 91 ASP A CA 1
ATOM 695 C C . ASP A 1 91 ? -11.126 -2.541 6.205 1.00 92.44 91 ASP A C 1
ATOM 697 O O . ASP A 1 91 ? -11.886 -2.890 5.297 1.00 92.44 91 ASP A O 1
ATOM 701 N N . ASP A 1 92 ? -10.318 -3.403 6.821 1.00 91.31 92 ASP A N 1
ATOM 702 C CA . ASP A 1 92 ? -10.154 -4.785 6.358 1.00 9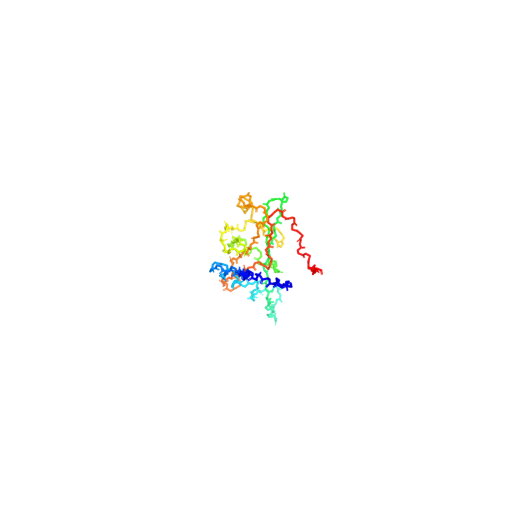1.31 92 ASP A CA 1
ATOM 703 C C . ASP A 1 92 ? -11.416 -5.628 6.576 1.00 91.31 92 ASP A C 1
ATOM 705 O O . ASP A 1 92 ? -11.668 -6.565 5.820 1.00 91.31 92 ASP A O 1
ATOM 709 N N . ALA A 1 93 ? -12.235 -5.286 7.575 1.00 89.44 93 ALA A N 1
ATOM 710 C CA . ALA A 1 93 ? -13.466 -6.008 7.879 1.00 89.44 93 ALA A CA 1
ATOM 711 C C . ALA A 1 93 ? -14.591 -5.669 6.888 1.00 89.44 93 ALA A C 1
ATOM 713 O O . ALA A 1 93 ? -15.254 -6.563 6.361 1.00 89.44 93 ALA A 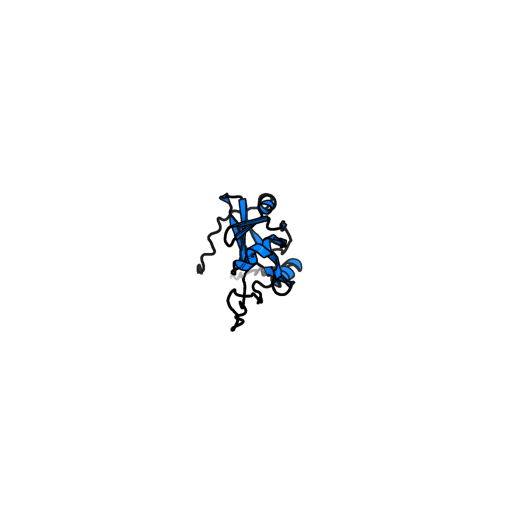O 1
ATOM 714 N N . SER A 1 94 ? -14.807 -4.381 6.620 1.00 89.00 94 SER A N 1
ATOM 715 C CA . SER A 1 94 ? -15.923 -3.892 5.803 1.00 89.00 94 SER A CA 1
ATOM 716 C C . SER A 1 94 ? -15.575 -3.669 4.332 1.00 89.00 94 SER A C 1
ATOM 718 O O . SER A 1 94 ? -16.485 -3.518 3.515 1.00 89.00 94 SER A O 1
ATOM 720 N N . GLY A 1 95 ? -14.287 -3.612 3.979 1.00 90.81 95 GLY A N 1
ATOM 721 C CA . GLY A 1 95 ? -13.819 -3.223 2.648 1.00 90.81 95 GLY A CA 1
ATOM 722 C C . GLY A 1 95 ? -14.035 -1.742 2.321 1.00 90.81 95 GLY A C 1
ATOM 723 O O . GLY A 1 95 ? -13.885 -1.341 1.168 1.00 90.81 95 GLY A O 1
ATOM 724 N N . ARG A 1 96 ? -14.411 -0.912 3.303 1.00 92.75 96 ARG A N 1
ATOM 725 C CA . ARG A 1 96 ? -14.657 0.521 3.099 1.00 92.75 96 ARG A CA 1
ATOM 726 C C . ARG A 1 96 ? -13.343 1.256 2.861 1.00 92.75 96 ARG A C 1
ATOM 728 O O . ARG A 1 96 ? -12.410 1.113 3.645 1.00 92.75 96 ARG A O 1
ATOM 735 N N . LEU A 1 97 ? -13.287 2.091 1.822 1.00 92.88 97 LEU A N 1
ATOM 736 C CA . LEU A 1 97 ? -12.154 2.989 1.597 1.00 92.88 97 LEU A CA 1
ATOM 737 C C . LEU A 1 97 ? -12.060 4.001 2.746 1.00 92.88 97 LEU A C 1
ATOM 739 O O . LEU A 1 97 ? -13.039 4.673 3.072 1.00 92.88 97 LEU A O 1
ATOM 743 N N . LEU A 1 98 ? -10.878 4.101 3.344 1.00 91.12 98 LEU A N 1
ATOM 744 C CA . LEU A 1 98 ? -10.589 5.028 4.434 1.00 91.12 98 LEU A CA 1
ATOM 745 C C . LEU A 1 98 ? -9.858 6.259 3.917 1.00 91.12 98 LEU A C 1
ATOM 747 O O . LEU A 1 98 ? -10.229 7.380 4.243 1.00 91.12 98 LEU A O 1
ATOM 751 N N . VAL A 1 99 ? -8.822 6.044 3.108 1.00 91.50 99 VAL A N 1
ATOM 752 C CA . VAL A 1 99 ? -7.947 7.118 2.637 1.00 91.50 99 VAL A CA 1
ATOM 753 C C . VAL A 1 99 ? -7.186 6.690 1.387 1.00 91.50 99 VAL A C 1
ATOM 755 O O . VAL A 1 99 ? -6.944 5.503 1.156 1.00 91.50 99 VAL A O 1
ATOM 758 N N . THR A 1 100 ? -6.820 7.678 0.578 1.00 92.31 100 THR A N 1
ATOM 759 C CA . THR A 1 100 ? -5.950 7.532 -0.588 1.00 92.31 100 THR A CA 1
ATOM 760 C C . THR A 1 100 ? -4.745 8.453 -0.427 1.00 92.31 100 THR A C 1
ATOM 762 O O . THR A 1 100 ? -4.893 9.566 0.069 1.00 92.31 100 THR A O 1
ATOM 765 N N . ALA A 1 101 ? -3.572 7.984 -0.830 1.00 89.81 101 ALA A N 1
ATOM 766 C CA . ALA A 1 101 ? -2.304 8.690 -0.730 1.00 89.81 101 ALA A CA 1
ATOM 767 C C . ALA A 1 101 ? -1.448 8.457 -1.974 1.00 89.81 101 ALA A C 1
ATOM 769 O O . ALA A 1 101 ? -1.600 7.443 -2.666 1.00 89.81 101 ALA A O 1
ATOM 770 N N . THR A 1 102 ? -0.518 9.378 -2.206 1.00 89.69 102 THR A N 1
ATOM 771 C CA . THR A 1 102 ? 0.479 9.276 -3.270 1.00 89.69 102 THR A CA 1
ATOM 772 C C . THR A 1 102 ? 1.849 9.264 -2.602 1.00 89.69 102 THR A C 1
ATOM 774 O O . THR A 1 102 ? 2.230 10.263 -1.993 1.00 89.69 102 THR A O 1
ATOM 777 N N . PRO A 1 103 ? 2.597 8.153 -2.672 1.00 86.38 103 PRO A N 1
ATOM 778 C CA . PRO A 1 103 ? 3.848 8.006 -1.937 1.00 86.38 103 PRO A CA 1
ATOM 779 C C . PRO A 1 103 ? 4.851 9.105 -2.296 1.00 86.38 103 PRO A C 1
ATOM 781 O O . PRO A 1 103 ? 5.337 9.166 -3.413 1.00 86.38 103 PRO A O 1
ATOM 784 N N . SER A 1 104 ? 5.211 9.973 -1.359 1.00 81.88 104 SER A N 1
ATOM 785 C CA . SER A 1 104 ? 5.990 11.174 -1.696 1.00 81.88 104 SER A CA 1
ATOM 786 C C . SER A 1 104 ? 7.503 11.001 -1.554 1.00 81.88 104 SER A C 1
ATOM 788 O O . SER A 1 104 ? 8.266 11.839 -2.033 1.00 81.88 104 SER A O 1
ATOM 790 N N . GLN A 1 105 ? 7.969 9.937 -0.889 1.00 83.38 105 GLN A N 1
ATOM 791 C CA . GLN A 1 105 ? 9.388 9.747 -0.573 1.00 83.38 105 GLN A CA 1
ATOM 792 C C . GLN A 1 105 ? 9.817 8.285 -0.673 1.00 83.38 105 GLN A C 1
ATOM 794 O O . GLN A 1 105 ? 9.095 7.391 -0.229 1.00 83.38 105 GLN A O 1
ATOM 799 N N . VAL A 1 106 ? 11.038 8.061 -1.168 1.00 84.62 106 VAL A N 1
ATOM 800 C CA . VAL A 1 106 ? 11.707 6.753 -1.189 1.00 84.62 106 VAL A CA 1
ATOM 801 C C . VAL A 1 106 ? 12.923 6.795 -0.269 1.00 84.62 106 VAL A C 1
ATOM 803 O O . VAL A 1 106 ? 13.797 7.643 -0.426 1.00 84.62 106 VAL A O 1
ATOM 806 N N . GLN A 1 107 ? 13.001 5.868 0.681 1.00 82.38 107 GLN A N 1
ATOM 807 C CA . GLN A 1 107 ? 14.163 5.671 1.540 1.00 82.38 107 GLN A CA 1
ATOM 808 C C . GLN A 1 107 ? 14.540 4.189 1.566 1.00 82.38 107 GLN A C 1
ATOM 810 O O . GLN A 1 107 ? 13.839 3.361 2.152 1.00 82.38 107 GLN A O 1
ATOM 815 N N . GLY A 1 108 ? 15.660 3.848 0.925 1.00 81.69 108 GLY A N 1
ATOM 816 C CA . GLY A 1 108 ? 16.038 2.453 0.701 1.00 81.69 108 GLY A CA 1
ATOM 817 C C . GLY A 1 108 ? 14.944 1.709 -0.070 1.00 81.69 108 GLY A C 1
ATOM 818 O O . GLY A 1 108 ? 14.468 2.188 -1.097 1.00 81.69 108 GLY A O 1
ATOM 819 N N . ASN A 1 109 ? 14.495 0.570 0.463 1.00 76.81 109 ASN A N 1
ATOM 820 C CA . ASN A 1 109 ? 13.438 -0.250 -0.143 1.00 76.81 109 ASN A CA 1
ATOM 821 C C . ASN A 1 109 ? 12.029 0.118 0.350 1.00 76.81 109 ASN A C 1
ATOM 823 O O . ASN A 1 109 ? 11.113 -0.702 0.288 1.00 76.81 109 ASN A O 1
ATOM 827 N N . THR A 1 110 ? 11.861 1.317 0.899 1.00 84.00 110 THR A N 1
ATOM 828 C CA . THR A 1 110 ? 10.623 1.728 1.549 1.00 84.00 110 THR A CA 1
ATOM 829 C C . THR A 1 110 ? 10.154 3.070 1.019 1.00 84.00 110 THR A C 1
ATOM 831 O O . THR A 1 110 ? 10.899 4.043 0.980 1.00 84.00 110 THR A O 1
ATOM 834 N N . LEU A 1 111 ? 8.881 3.117 0.670 1.00 85.75 111 LEU A N 1
ATOM 835 C CA . LEU A 1 111 ? 8.123 4.306 0.343 1.00 85.75 111 LEU A CA 1
ATOM 836 C C . LEU A 1 111 ? 7.391 4.813 1.582 1.00 85.75 111 LEU A C 1
ATOM 838 O O . LEU A 1 111 ? 6.969 4.011 2.417 1.00 85.75 111 LEU A O 1
ATOM 842 N N . ARG A 1 112 ? 7.249 6.132 1.710 1.00 87.75 112 ARG A N 1
ATOM 843 C CA . ARG A 1 112 ? 6.552 6.772 2.834 1.00 87.75 112 ARG A CA 1
ATOM 844 C C . ARG A 1 112 ? 5.397 7.637 2.333 1.00 87.75 112 ARG A C 1
ATOM 846 O O . ARG A 1 112 ? 5.546 8.357 1.349 1.00 87.75 112 ARG A O 1
ATOM 853 N N . ALA A 1 113 ? 4.278 7.585 3.051 1.00 85.62 113 ALA A N 1
ATOM 854 C CA . ALA A 1 113 ? 3.117 8.455 2.852 1.00 85.62 113 ALA A CA 1
ATOM 855 C C . ALA A 1 113 ? 2.725 9.109 4.194 1.00 85.62 113 ALA A C 1
ATOM 857 O O . ALA A 1 113 ? 1.911 8.551 4.939 1.00 85.62 113 ALA A O 1
ATOM 858 N N . PRO A 1 114 ? 3.363 10.233 4.574 1.00 79.44 114 PRO A N 1
ATOM 859 C CA . PRO A 1 114 ? 3.095 10.916 5.841 1.00 79.44 114 PRO A CA 1
ATOM 860 C C . PRO A 1 114 ? 1.663 11.463 5.954 1.00 79.44 114 PRO A C 1
ATOM 862 O O . PRO A 1 114 ? 1.135 11.556 7.055 1.00 79.44 114 PRO A O 1
ATOM 865 N N . GLU A 1 115 ? 0.996 11.766 4.843 1.00 78.81 115 GLU A N 1
ATOM 866 C CA . GLU A 1 115 ? -0.388 12.254 4.808 1.00 78.81 115 GLU A CA 1
ATOM 867 C C . GLU A 1 115 ? -1.411 11.243 5.360 1.00 78.81 115 GLU A C 1
ATOM 869 O O . GLU A 1 115 ? -2.484 11.624 5.830 1.00 78.81 115 GLU A O 1
ATOM 874 N N . LEU A 1 116 ? -1.068 9.950 5.374 1.00 81.62 116 LEU A N 1
ATOM 875 C CA . LEU A 1 116 ? -1.914 8.899 5.944 1.00 81.62 116 LEU A CA 1
ATOM 876 C C . LEU A 1 116 ? -2.007 8.980 7.473 1.00 81.62 116 LEU A C 1
ATOM 878 O O . LEU A 1 116 ? -2.968 8.473 8.053 1.00 81.62 116 LEU A O 1
ATOM 882 N N . ALA A 1 117 ? -1.053 9.657 8.120 1.00 76.94 117 ALA A N 1
ATOM 883 C CA . ALA A 1 117 ? -1.010 9.833 9.567 1.00 76.94 117 ALA A CA 1
ATOM 884 C C . ALA A 1 117 ? -2.288 10.475 10.110 1.00 76.94 117 ALA A C 1
ATOM 886 O O . ALA A 1 117 ? -2.895 9.975 11.056 1.00 76.94 117 ALA A O 1
ATOM 887 N N . SER A 1 118 ? -2.714 11.571 9.479 1.00 77.81 118 SER A N 1
ATOM 888 C CA . SER A 1 118 ? -3.883 12.338 9.907 1.00 77.81 118 SER A CA 1
ATOM 889 C C . SER A 1 118 ? -5.173 11.544 9.726 1.00 77.81 118 SER A C 1
ATOM 891 O O . SER A 1 118 ? -6.042 11.581 10.593 1.00 77.81 118 SER A O 1
ATOM 893 N N . ALA A 1 119 ? -5.282 10.778 8.636 1.00 83.56 119 ALA A N 1
ATOM 894 C CA . ALA A 1 119 ? -6.446 9.935 8.387 1.00 83.56 119 ALA A CA 1
ATOM 895 C C . ALA A 1 119 ? -6.563 8.800 9.413 1.00 83.56 119 ALA A C 1
ATOM 897 O O . ALA A 1 119 ? -7.662 8.498 9.870 1.00 83.56 119 ALA A O 1
ATOM 898 N N . PHE A 1 120 ? -5.443 8.190 9.808 1.00 84.31 120 PHE A N 1
ATOM 899 C CA . PHE A 1 120 ? -5.443 7.116 10.802 1.00 84.31 120 PHE A CA 1
ATOM 900 C C . PHE A 1 120 ? -5.591 7.618 12.236 1.00 84.31 120 PHE A C 1
ATOM 902 O O . PHE A 1 120 ? -6.192 6.923 13.047 1.00 84.31 120 PHE A O 1
ATOM 909 N N . GLY A 1 121 ? -5.130 8.833 12.542 1.00 77.38 121 GLY A N 1
ATOM 910 C CA . GLY A 1 121 ? -5.356 9.460 13.847 1.00 77.38 121 GLY A CA 1
ATOM 911 C C . GLY A 1 121 ? -6.837 9.696 14.173 1.00 77.38 121 GLY A C 1
ATOM 912 O O . GLY A 1 121 ? -7.198 9.759 15.343 1.00 77.38 121 GLY A O 1
ATOM 913 N N . ALA A 1 122 ? -7.702 9.787 13.157 1.00 82.75 122 ALA A N 1
ATOM 914 C CA . ALA A 1 122 ? -9.150 9.918 13.327 1.00 82.75 122 ALA A CA 1
ATOM 915 C C . ALA A 1 122 ? -9.882 8.571 13.499 1.00 82.75 122 ALA A C 1
ATOM 917 O O . ALA A 1 122 ? -11.096 8.557 13.712 1.00 82.75 122 ALA A O 1
ATOM 918 N N . LEU A 1 123 ? -9.182 7.438 13.368 1.00 85.88 123 LEU A N 1
ATOM 919 C CA . LEU A 1 123 ? -9.777 6.107 13.459 1.00 85.88 123 LEU A CA 1
ATOM 920 C C . LEU A 1 123 ? -9.615 5.516 14.866 1.00 85.88 123 LEU A C 1
ATOM 922 O O . LEU A 1 123 ? -8.615 5.777 15.535 1.00 85.88 123 LEU A O 1
ATOM 926 N N . PRO A 1 124 ? -10.561 4.675 15.317 1.00 86.06 124 PRO A N 1
ATOM 927 C CA . PRO A 1 124 ? -10.422 3.968 16.581 1.00 86.06 124 PRO A CA 1
ATOM 928 C C . PRO A 1 124 ? -9.188 3.057 16.602 1.00 86.06 124 PRO A C 1
ATOM 930 O O . PRO A 1 124 ? -8.889 2.361 15.625 1.00 86.06 124 PRO A O 1
ATOM 933 N N . THR A 1 125 ? -8.522 2.989 17.754 1.00 84.62 125 THR A N 1
ATOM 934 C CA . THR A 1 125 ? -7.553 1.928 18.063 1.00 84.62 125 THR A CA 1
ATOM 935 C C . THR A 1 125 ? -8.187 0.551 17.844 1.00 84.62 125 THR A C 1
ATOM 937 O O . THR A 1 125 ? -9.365 0.352 18.136 1.00 84.62 125 THR A O 1
ATOM 940 N N . GLY A 1 126 ? -7.419 -0.402 17.315 1.00 83.12 126 GLY A N 1
ATOM 941 C CA . GLY A 1 126 ? -7.905 -1.737 16.958 1.00 83.12 126 GLY A CA 1
ATOM 942 C C . GLY A 1 126 ? -8.472 -1.847 15.538 1.00 83.12 126 GLY A C 1
ATOM 943 O O . GLY A 1 126 ? -8.796 -2.948 15.098 1.00 83.12 126 GLY A O 1
ATOM 944 N N . THR A 1 127 ? -8.566 -0.744 14.785 1.00 87.25 127 THR A N 1
ATOM 945 C CA . THR A 1 127 ? -8.996 -0.800 13.379 1.00 87.25 127 THR A CA 1
ATOM 946 C C . THR A 1 127 ? -7.941 -1.521 12.537 1.00 87.25 127 THR A C 1
ATOM 948 O O . THR A 1 127 ? -6.785 -1.094 12.484 1.00 87.25 127 THR A O 1
ATOM 951 N N . ALA A 1 128 ? -8.343 -2.603 11.866 1.00 89.50 128 ALA A N 1
ATOM 952 C CA . ALA A 1 128 ? -7.500 -3.333 10.927 1.00 89.50 128 ALA A CA 1
ATOM 953 C C . ALA A 1 128 ? -7.534 -2.659 9.550 1.00 89.50 128 ALA A C 1
ATOM 955 O O . ALA A 1 128 ? -8.596 -2.486 8.950 1.00 89.50 128 ALA A O 1
ATOM 956 N N . ILE A 1 129 ? -6.361 -2.301 9.039 1.00 90.50 129 ILE A N 1
ATOM 957 C CA . ILE A 1 129 ? -6.201 -1.561 7.792 1.00 90.50 129 ILE A CA 1
ATOM 958 C C . ILE A 1 129 ? -5.572 -2.458 6.737 1.00 90.50 129 ILE A C 1
ATOM 960 O O . ILE A 1 129 ? -4.502 -3.033 6.947 1.00 90.50 129 ILE A O 1
ATOM 964 N N . ARG A 1 130 ? -6.214 -2.532 5.573 1.00 92.75 130 ARG A N 1
ATOM 965 C CA . ARG A 1 130 ? -5.705 -3.215 4.387 1.00 92.75 130 ARG A CA 1
ATOM 966 C C . ARG A 1 130 ? -5.223 -2.205 3.356 1.00 92.75 130 ARG A C 1
ATOM 968 O O . ARG A 1 130 ? -5.975 -1.320 2.955 1.00 92.75 130 ARG A O 1
ATOM 975 N N . THR A 1 131 ? -3.997 -2.372 2.875 1.00 93.00 131 THR A N 1
ATOM 976 C CA . THR A 1 131 ? -3.395 -1.460 1.892 1.00 93.00 131 THR A CA 1
ATOM 977 C C . THR A 1 131 ? -3.423 -2.064 0.495 1.00 93.00 131 THR A C 1
ATOM 979 O O . THR A 1 131 ? -3.116 -3.240 0.314 1.00 93.00 131 THR A O 1
ATOM 982 N N . VAL A 1 132 ? -3.756 -1.254 -0.503 1.00 94.50 132 VAL A N 1
ATOM 983 C CA . VAL A 1 132 ? -3.735 -1.607 -1.924 1.00 94.50 132 VAL A CA 1
ATOM 984 C C . VAL A 1 132 ? -2.946 -0.548 -2.671 1.00 94.50 132 VAL A C 1
ATOM 986 O O . VAL A 1 132 ? -3.222 0.640 -2.525 1.00 94.50 132 VAL A O 1
ATOM 989 N N . ILE A 1 133 ? -2.012 -0.962 -3.515 1.00 93.06 133 ILE A N 1
ATOM 990 C CA . ILE A 1 133 ? -1.277 -0.071 -4.409 1.00 93.06 133 ILE A CA 1
ATOM 991 C C . ILE A 1 133 ? -1.711 -0.292 -5.852 1.00 93.06 133 ILE A C 1
ATOM 993 O O . ILE A 1 133 ? -2.011 -1.412 -6.261 1.00 93.06 133 ILE A O 1
ATOM 997 N N . THR A 1 134 ? -1.773 0.782 -6.632 1.00 94.00 134 THR A N 1
ATOM 998 C CA . THR A 1 134 ? -1.946 0.733 -8.086 1.00 94.00 134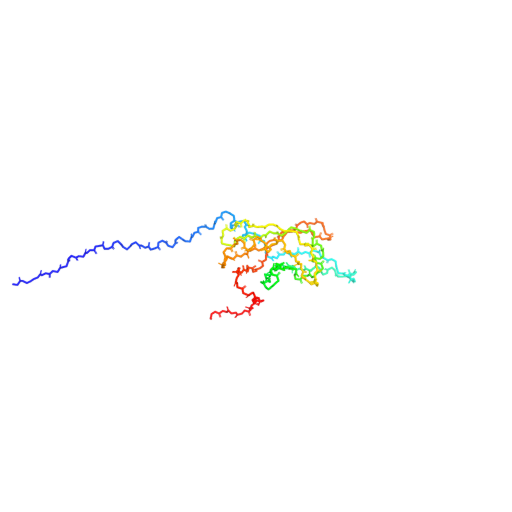 THR A CA 1
ATOM 999 C C . THR A 1 134 ? -0.821 1.507 -8.744 1.00 94.00 134 THR A C 1
ATOM 1001 O O . THR A 1 134 ? -0.728 2.715 -8.552 1.00 94.00 134 THR A O 1
ATOM 1004 N N . PHE A 1 135 ? 0.031 0.807 -9.488 1.00 91.00 135 PHE A N 1
ATOM 1005 C CA . PHE A 1 135 ? 1.248 1.343 -10.097 1.00 91.00 135 PHE A CA 1
ATOM 1006 C C . PHE A 1 135 ? 1.391 0.846 -11.538 1.00 91.00 135 PHE A C 1
ATOM 1008 O O . PHE A 1 135 ? 0.729 -0.109 -11.946 1.00 91.00 135 PHE A O 1
ATOM 1015 N N . GLN A 1 136 ? 2.256 1.491 -12.314 1.00 88.62 136 GLN A N 1
ATOM 1016 C CA . GLN A 1 136 ? 2.554 1.096 -13.686 1.00 88.62 136 GLN A CA 1
ATOM 1017 C C . GLN A 1 136 ? 3.854 0.287 -13.729 1.00 88.62 136 GLN A C 1
ATOM 1019 O O . GLN A 1 136 ? 4.838 0.660 -13.091 1.00 88.62 136 GLN A O 1
ATOM 1024 N N . ASN A 1 137 ? 3.869 -0.823 -14.468 1.00 85.56 137 ASN A N 1
ATOM 1025 C CA . ASN A 1 137 ? 5.101 -1.541 -14.767 1.00 85.56 137 ASN A CA 1
ATOM 1026 C C . ASN A 1 137 ? 5.979 -0.641 -15.657 1.00 85.56 137 ASN A C 1
ATOM 1028 O O . ASN A 1 137 ? 5.530 -0.264 -16.743 1.00 85.56 137 ASN A O 1
ATOM 1032 N N . PRO A 1 138 ? 7.210 -0.305 -15.232 1.00 76.81 138 PRO A N 1
ATOM 1033 C CA . PRO A 1 138 ? 8.086 0.583 -15.992 1.00 76.81 138 PRO A CA 1
ATOM 1034 C C . PRO A 1 138 ? 8.541 0.009 -17.341 1.00 76.81 138 PRO A C 1
ATOM 1036 O O . PRO A 1 138 ? 8.881 0.775 -18.233 1.00 76.81 138 PRO A O 1
ATOM 1039 N N . GLU A 1 139 ? 8.553 -1.315 -17.507 1.00 81.81 139 GLU A N 1
ATOM 1040 C CA . GLU A 1 139 ? 9.052 -1.958 -18.728 1.00 81.81 139 GLU A CA 1
ATOM 1041 C C . GLU A 1 139 ? 7.977 -2.090 -19.808 1.00 81.81 139 GLU A C 1
ATOM 1043 O O . GLU A 1 139 ? 8.244 -1.895 -20.992 1.00 81.81 139 GLU A O 1
ATOM 1048 N N . THR A 1 140 ? 6.758 -2.448 -19.406 1.00 83.44 140 THR A N 1
ATOM 1049 C CA . THR A 1 140 ? 5.652 -2.757 -20.326 1.00 83.44 140 THR A CA 1
ATOM 1050 C C . THR A 1 140 ? 4.609 -1.644 -20.393 1.00 83.44 140 THR A C 1
ATOM 1052 O O . THR A 1 140 ? 3.740 -1.669 -21.260 1.00 83.44 140 THR A O 1
ATOM 1055 N N . GLY A 1 141 ? 4.631 -0.697 -19.451 1.00 84.19 141 GLY A N 1
ATOM 1056 C CA . GLY A 1 141 ? 3.591 0.318 -19.297 1.00 84.19 141 GLY A CA 1
ATOM 1057 C C . GLY A 1 141 ? 2.258 -0.224 -18.764 1.00 84.19 141 GLY A C 1
ATOM 1058 O O . GLY A 1 141 ? 1.292 0.534 -18.677 1.00 84.19 141 GLY A O 1
ATOM 1059 N N . THR A 1 142 ? 2.160 -1.504 -18.391 1.00 88.19 142 THR A N 1
ATOM 1060 C CA . THR A 1 142 ? 0.906 -2.099 -17.901 1.00 88.19 142 THR A CA 1
ATOM 1061 C C . THR A 1 142 ? 0.607 -1.682 -16.466 1.00 88.19 142 THR A C 1
ATOM 1063 O O . THR A 1 142 ? 1.488 -1.689 -15.609 1.00 88.19 142 THR A O 1
ATOM 1066 N N . THR A 1 143 ? -0.645 -1.347 -16.165 1.00 90.69 143 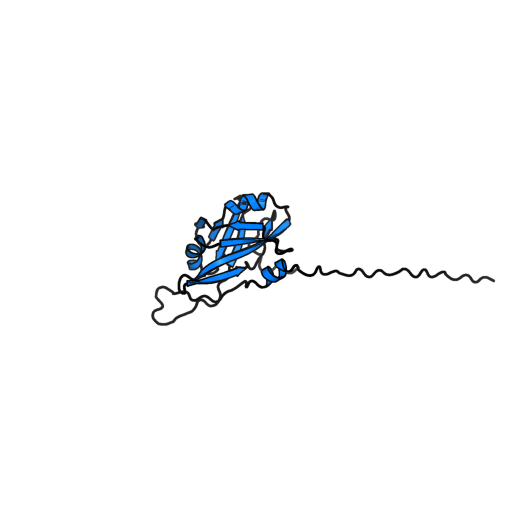THR A N 1
ATOM 1067 C CA . THR A 1 143 ? -1.067 -1.035 -14.793 1.00 90.69 143 THR A CA 1
ATOM 1068 C C . THR A 1 143 ? -1.302 -2.310 -13.990 1.00 90.69 143 THR A C 1
ATOM 1070 O O . THR A 1 143 ? -1.971 -3.234 -14.450 1.00 90.69 143 THR A O 1
ATOM 1073 N N . HIS A 1 144 ? -0.793 -2.337 -12.761 1.00 91.06 144 HIS A N 1
ATOM 1074 C CA . HIS A 1 144 ? -0.998 -3.414 -11.803 1.00 91.06 144 HIS A CA 1
ATOM 1075 C C . HIS A 1 144 ? -1.622 -2.876 -10.521 1.00 91.06 144 HIS A C 1
ATOM 1077 O O . HIS A 1 144 ? -1.214 -1.836 -10.003 1.00 91.06 144 HIS A O 1
ATOM 1083 N N . THR A 1 145 ? -2.578 -3.628 -9.977 1.00 94.31 145 THR A N 1
ATOM 1084 C CA . THR A 1 145 ? -3.176 -3.371 -8.666 1.00 94.31 145 THR A CA 1
ATOM 1085 C C . THR A 1 145 ? -2.891 -4.554 -7.758 1.00 94.31 145 THR A C 1
ATOM 1087 O O . THR A 1 145 ? -3.258 -5.683 -8.078 1.00 94.31 145 THR A O 1
ATOM 1090 N N . LEU A 1 146 ? -2.232 -4.287 -6.632 1.00 93.50 146 LEU A N 1
ATOM 1091 C CA . LEU A 1 146 ? -1.828 -5.295 -5.660 1.00 93.50 146 LEU A CA 1
ATOM 1092 C C . LEU A 1 146 ? -2.297 -4.926 -4.262 1.00 93.50 146 LEU A C 1
ATOM 1094 O O . LEU A 1 146 ? -2.254 -3.763 -3.865 1.00 93.50 146 LEU A O 1
ATOM 1098 N N . LYS A 1 147 ? -2.701 -5.938 -3.505 1.00 94.19 147 LYS A N 1
ATOM 1099 C CA . LYS A 1 147 ? -3.050 -5.839 -2.090 1.00 94.19 147 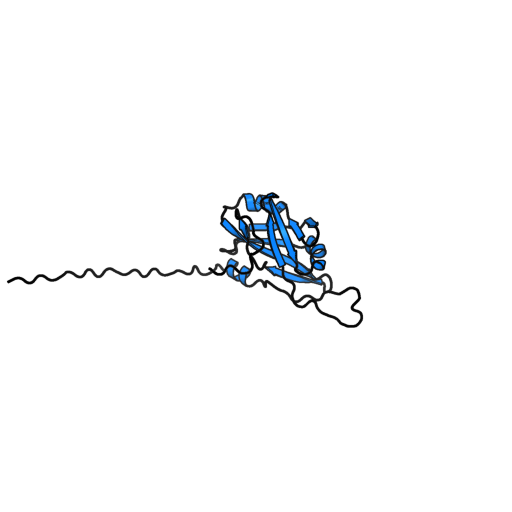LYS A CA 1
ATOM 1100 C C . LYS A 1 147 ? -1.868 -6.273 -1.227 1.00 94.19 147 LYS A C 1
ATOM 1102 O O . LYS A 1 147 ? -1.160 -7.213 -1.577 1.00 94.19 147 LYS A O 1
ATOM 1107 N N . ALA A 1 148 ? -1.669 -5.606 -0.095 1.00 89.56 148 ALA A N 1
ATOM 1108 C CA . ALA A 1 148 ? -0.669 -6.006 0.884 1.00 89.56 148 ALA A CA 1
ATOM 1109 C C . ALA A 1 148 ? -1.038 -7.350 1.531 1.00 89.56 148 ALA A C 1
ATOM 1111 O O . ALA A 1 148 ? -2.200 -7.559 1.901 1.00 89.56 148 ALA A O 1
ATOM 1112 N N . GLN A 1 149 ? -0.051 -8.237 1.704 1.00 82.12 149 GLN A N 1
ATOM 1113 C CA . GLN A 1 149 ? -0.268 -9.577 2.276 1.00 82.12 149 GLN A CA 1
ATOM 1114 C C . GLN A 1 149 ? -0.850 -9.502 3.692 1.00 82.12 149 GLN A C 1
ATOM 1116 O O . GLN A 1 149 ? -1.760 -10.247 4.057 1.00 82.12 149 GLN A O 1
ATOM 1121 N N . GLY A 1 150 ? -0.367 -8.550 4.489 1.00 81.50 150 GLY A N 1
ATOM 1122 C CA . GLY A 1 150 ? -0.874 -8.276 5.830 1.00 81.50 150 GLY A CA 1
ATOM 1123 C C . GLY A 1 150 ? -1.741 -7.026 5.900 1.00 81.50 150 GLY A C 1
ATOM 1124 O O . GLY A 1 150 ? -1.522 -6.052 5.178 1.00 81.50 150 GLY A O 1
ATOM 1125 N N . SER A 1 151 ? -2.707 -7.056 6.812 1.00 85.38 151 SER A N 1
ATOM 1126 C CA . SER A 1 151 ? -3.271 -5.851 7.407 1.00 85.38 151 SER A CA 1
ATOM 1127 C C . SER A 1 151 ? -2.432 -5.473 8.622 1.00 85.38 151 SER A C 1
ATOM 1129 O O . SER A 1 151 ? -1.862 -6.345 9.280 1.00 85.38 151 SER A O 1
ATOM 1131 N N . PHE A 1 152 ? -2.386 -4.190 8.951 1.00 84.44 152 PHE A N 1
ATOM 1132 C CA . PHE A 1 152 ? -1.871 -3.730 10.241 1.00 84.44 152 PHE A CA 1
ATOM 1133 C C . PHE A 1 152 ? -3.024 -3.206 11.090 1.00 84.44 152 PHE A C 1
ATOM 1135 O O . PHE A 1 152 ? -4.047 -2.774 10.559 1.00 84.44 152 PHE A O 1
ATOM 1142 N N . VAL A 1 153 ? -2.860 -3.255 12.406 1.00 83.94 153 VAL A N 1
ATOM 1143 C CA . VAL A 1 153 ? -3.875 -2.816 13.364 1.00 83.94 153 VAL A CA 1
ATOM 1144 C C . VAL A 1 153 ? -3.417 -1.508 13.998 1.00 83.94 153 VAL A C 1
ATOM 1146 O O . VAL A 1 153 ? -2.280 -1.391 14.455 1.00 83.94 153 VAL A O 1
ATOM 1149 N N . LEU A 1 154 ? -4.284 -0.496 13.994 1.00 81.44 154 LEU A N 1
ATOM 1150 C CA . LEU A 1 154 ? -3.964 0.796 14.599 1.00 81.44 154 LEU A CA 1
ATOM 1151 C C . LEU A 1 154 ? -3.832 0.673 16.120 1.00 81.44 154 LEU A C 1
ATOM 1153 O O . LEU A 1 154 ? -4.692 0.095 16.779 1.00 81.44 154 LEU A O 1
ATOM 1157 N N . GLY A 1 155 ? -2.765 1.254 16.669 1.00 71.38 155 GLY A N 1
ATOM 1158 C CA . GLY A 1 155 ? -2.447 1.230 18.101 1.00 71.38 155 GLY A CA 1
ATOM 1159 C C . GLY A 1 155 ? -1.768 -0.051 18.593 1.00 71.38 155 GLY A C 1
ATOM 1160 O O . GLY A 1 155 ? -1.409 -0.122 19.764 1.00 71.38 155 GLY A O 1
ATOM 1161 N N . GLU A 1 156 ? -1.510 -1.014 17.708 1.00 70.69 156 GLU A N 1
ATOM 1162 C CA . GLU A 1 156 ? -0.559 -2.091 17.972 1.00 70.69 156 GLU A CA 1
ATOM 1163 C C . GLU A 1 156 ? 0.806 -1.714 17.390 1.00 70.69 156 GLU A C 1
ATOM 1165 O O . GLU A 1 156 ? 0.909 -1.250 16.250 1.00 70.69 156 GLU A O 1
ATOM 1170 N N . THR A 1 157 ? 1.878 -1.898 18.167 1.00 55.91 157 THR A N 1
ATOM 1171 C CA . THR A 1 157 ? 3.238 -1.774 17.635 1.00 55.91 157 THR A CA 1
ATOM 1172 C C . THR A 1 157 ? 3.438 -2.909 16.640 1.00 55.91 157 THR A C 1
ATOM 1174 O O . THR A 1 157 ? 3.379 -4.077 17.037 1.00 55.91 157 THR A O 1
ATOM 1177 N N . PRO A 1 158 ? 3.682 -2.624 15.354 1.00 53.56 158 PRO A N 1
ATOM 1178 C CA . PRO A 1 158 ? 3.826 -3.690 14.396 1.00 53.56 158 PRO A CA 1
ATOM 1179 C C . PRO A 1 158 ? 5.182 -4.340 14.614 1.00 53.56 158 PRO A C 1
ATOM 1181 O O . PRO A 1 158 ? 6.229 -3.834 14.209 1.00 53.56 158 PRO A O 1
ATOM 1184 N N . GLY A 1 159 ? 5.159 -5.511 15.242 1.00 38.03 159 GLY A N 1
ATOM 1185 C CA . GLY A 1 159 ? 6.191 -6.488 14.972 1.00 38.03 159 GLY A CA 1
ATOM 1186 C C . GLY A 1 159 ? 6.137 -6.745 13.474 1.00 38.03 159 GLY A C 1
ATOM 1187 O O . GLY A 1 159 ? 5.080 -7.121 12.964 1.00 38.03 159 GLY A O 1
ATOM 1188 N N . TRP A 1 160 ? 7.248 -6.529 12.763 1.00 39.19 160 TRP A N 1
ATOM 1189 C CA . TRP A 1 160 ? 7.473 -7.206 11.484 1.00 39.19 160 TRP A CA 1
ATOM 1190 C C . TRP A 1 160 ? 6.924 -8.605 11.647 1.00 39.19 160 TRP A C 1
ATOM 1192 O O . TRP A 1 160 ? 7.384 -9.268 12.579 1.00 39.19 160 TRP A O 1
ATOM 1202 N N . MET A 1 161 ? 5.897 -8.968 10.864 1.00 43.09 161 MET A N 1
ATOM 1203 C CA . MET A 1 161 ? 5.144 -10.207 11.043 1.00 43.09 161 MET A CA 1
ATOM 1204 C C . MET A 1 161 ? 6.089 -11.276 11.575 1.00 43.09 161 MET A C 1
ATOM 1206 O O . MET A 1 161 ? 6.992 -11.710 10.851 1.00 43.09 161 MET A O 1
ATOM 1210 N N . LYS A 1 162 ? 5.943 -11.644 12.856 1.00 36.41 162 LYS A N 1
ATOM 1211 C CA . LYS A 1 162 ? 6.571 -12.853 13.369 1.00 36.41 162 LYS A CA 1
ATOM 1212 C C . LYS A 1 162 ? 5.967 -13.961 12.522 1.00 36.41 162 LYS A C 1
ATOM 1214 O O . LYS A 1 162 ? 4.876 -14.449 12.807 1.00 36.41 162 LYS A O 1
ATOM 1219 N N . ARG A 1 163 ? 6.646 -14.315 11.430 1.00 39.88 163 ARG A N 1
ATOM 1220 C CA . ARG A 1 163 ? 6.399 -15.556 10.710 1.00 39.88 163 ARG A CA 1
ATOM 1221 C C . ARG A 1 163 ? 6.502 -16.653 11.767 1.00 39.88 163 ARG A C 1
ATOM 1223 O O . ARG A 1 163 ? 7.587 -16.876 12.292 1.00 39.88 163 ARG A O 1
ATOM 1230 N N . GLY A 1 164 ? 5.380 -17.291 12.101 1.00 34.91 164 GLY A N 1
ATOM 1231 C CA . GLY A 1 164 ? 5.387 -18.563 12.826 1.00 34.91 164 GLY A CA 1
ATOM 1232 C C . GLY A 1 164 ? 4.666 -18.656 14.172 1.00 34.91 164 GLY A C 1
ATOM 1233 O O . GLY A 1 164 ? 4.741 -19.725 14.763 1.00 34.91 164 GLY A O 1
ATOM 1234 N N . ALA A 1 165 ? 3.939 -17.651 14.665 1.00 31.00 165 ALA A N 1
ATOM 1235 C CA . ALA A 1 165 ? 3.098 -17.871 15.849 1.00 31.00 165 ALA A CA 1
ATOM 1236 C C . ALA A 1 165 ? 1.774 -18.553 15.448 1.00 31.00 165 ALA A C 1
ATOM 1238 O O . ALA A 1 165 ? 0.765 -17.893 15.206 1.00 31.00 165 ALA A O 1
ATOM 1239 N N . ARG A 1 166 ? 1.792 -19.886 15.323 1.00 29.92 166 ARG A N 1
ATOM 1240 C CA . ARG A 1 166 ? 0.589 -20.682 15.612 1.00 29.92 166 ARG A CA 1
ATOM 1241 C C . ARG A 1 166 ? 0.402 -20.719 17.140 1.00 29.92 166 ARG A C 1
ATOM 1243 O O . ARG A 1 166 ? 1.414 -20.599 17.832 1.00 29.92 166 ARG A O 1
ATOM 1250 N N . PRO A 1 167 ? -0.849 -20.808 17.631 1.00 37.00 167 PRO A N 1
ATOM 1251 C CA . PRO A 1 167 ? -1.134 -20.906 19.062 1.00 37.00 167 PRO A CA 1
ATOM 1252 C C . PRO A 1 167 ? -0.400 -22.073 19.725 1.00 37.00 167 PRO A C 1
ATOM 1254 O O . PRO A 1 167 ? -0.137 -23.078 19.022 1.00 37.00 167 PRO A O 1
#

Foldseek 3Di:
DDDDDDDDDPPPPPDPPPCPPPADPLLVVLVPFAQWDFAQDDDVPPPDDRPRPGIKGKAWDQDVVLLKIKIFIPDQVCQVQQLQWKKWKAQNRRNHTQDIFRFPDDDRRITIGNVVSVSLVPDDFFGWIKMKIWGARPPPRDIGIHIHPGTDTHPDRDDPPPPPDDD